Protein AF-A0A8D8FR64-F1 (afdb_monomer)

Foldseek 3Di:
DLVVVVVVVVVVVDDPVDPNNVLVVCCVVVVDDSVRSVVVVVCCCVVVCVVVVVLVVQLVVVLVVDVVLVVVLVVLVVVLCVPPVDCDPVSVVPSVSVVVSSVCSVVVDD

Solvent-accessible surface area (backbone atoms only — not comparable to full-atom values): 6392 Å² total; per-residue (Å²): 105,60,74,51,54,52,49,54,45,64,72,65,75,60,87,79,85,44,71,66,53,50,48,52,53,42,29,75,74,66,69,53,50,70,66,53,49,39,52,53,54,50,48,54,50,50,61,53,43,55,58,50,50,53,52,50,51,54,36,51,49,55,36,68,74,33,61,69,58,38,52,50,52,52,48,54,51,51,57,44,39,72,72,64,75,50,90,46,73,70,56,62,72,63,36,68,65,64,53,51,44,54,50,42,68,76,66,70,67,126

Structure (mmCIF, N/CA/C/O backbone):
data_AF-A0A8D8FR64-F1
#
_entry.id   AF-A0A8D8FR64-F1
#
loop_
_atom_site.group_PDB
_atom_site.id
_atom_site.type_symbol
_atom_site.label_atom_id
_atom_site.label_alt_id
_atom_site.label_comp_id
_atom_site.label_asym_id
_atom_site.label_entity_id
_atom_site.label_seq_id
_atom_site.pdbx_PDB_ins_code
_atom_site.Cartn_x
_atom_site.Cartn_y
_atom_site.Cartn_z
_atom_site.occupancy
_atom_site.B_iso_or_equiv
_atom_site.auth_seq_id
_atom_site.auth_comp_id
_atom_site.auth_asym_id
_atom_site.auth_atom_id
_atom_site.pdbx_PDB_model_num
ATOM 1 N N . LEU A 1 1 ? -0.300 8.181 -18.619 1.00 85.38 1 LEU A N 1
ATOM 2 C CA . LEU A 1 1 ? -0.110 7.985 -17.164 1.00 85.38 1 LEU A CA 1
ATOM 3 C C . LEU A 1 1 ? 1.190 7.238 -16.850 1.00 85.38 1 LEU A C 1
ATOM 5 O O . LEU A 1 1 ? 2.160 7.917 -16.553 1.00 85.38 1 LEU A O 1
ATOM 9 N N . MET A 1 2 ? 1.293 5.908 -17.002 1.00 91.19 2 MET A N 1
ATOM 10 C CA . MET A 1 2 ? 2.517 5.164 -16.612 1.00 91.19 2 MET A CA 1
ATOM 11 C C . MET A 1 2 ? 3.800 5.649 -17.319 1.00 91.19 2 MET A C 1
ATOM 13 O O . MET A 1 2 ? 4.794 5.960 -16.671 1.00 91.19 2 MET A O 1
ATOM 17 N N . ALA A 1 3 ? 3.765 5.823 -18.645 1.00 90.56 3 ALA A N 1
ATOM 18 C CA . ALA A 1 3 ? 4.905 6.348 -19.409 1.00 90.56 3 ALA A CA 1
ATOM 19 C C . ALA A 1 3 ? 5.355 7.753 -18.959 1.00 90.56 3 ALA A C 1
ATOM 21 O O . ALA A 1 3 ? 6.516 8.127 -19.093 1.00 90.56 3 ALA A O 1
ATOM 22 N N . GLU A 1 4 ? 4.429 8.563 -18.452 1.00 91.81 4 GLU A N 1
ATOM 23 C CA . GLU A 1 4 ? 4.722 9.900 -17.943 1.00 91.81 4 GLU A CA 1
ATOM 24 C C . GLU A 1 4 ? 5.328 9.838 -16.543 1.00 91.81 4 GLU A C 1
ATOM 26 O O . GLU A 1 4 ? 6.362 10.455 -16.324 1.00 91.81 4 GLU A O 1
ATOM 31 N N . ALA A 1 5 ? 4.783 9.003 -15.654 1.0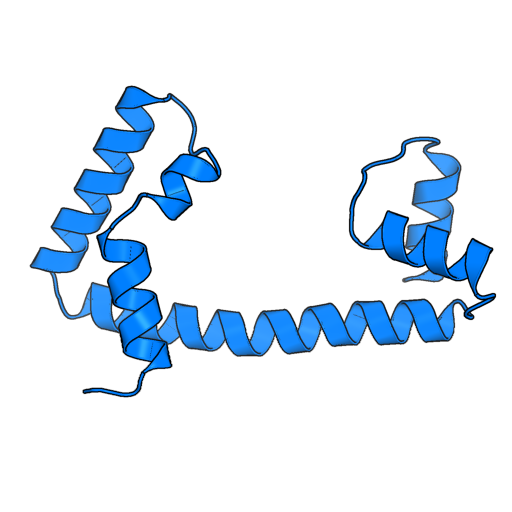0 90.19 5 ALA A N 1
ATOM 32 C CA . ALA A 1 5 ? 5.353 8.754 -14.331 1.00 90.19 5 ALA A CA 1
ATOM 33 C C . ALA A 1 5 ? 6.813 8.273 -14.415 1.00 90.19 5 ALA A C 1
ATOM 35 O O . ALA A 1 5 ? 7.679 8.791 -13.711 1.00 90.19 5 ALA A O 1
ATOM 36 N N . ILE A 1 6 ? 7.110 7.353 -15.342 1.00 89.56 6 ILE A N 1
ATOM 37 C CA . ILE A 1 6 ? 8.479 6.876 -15.590 1.00 89.56 6 ILE A CA 1
ATOM 38 C C . ILE A 1 6 ? 9.375 8.015 -16.092 1.00 89.56 6 ILE A C 1
ATOM 40 O O . ILE A 1 6 ? 10.500 8.156 -15.618 1.00 89.56 6 ILE A O 1
ATOM 44 N N . ARG A 1 7 ? 8.901 8.843 -17.037 1.00 90.88 7 ARG A N 1
ATOM 45 C CA . ARG A 1 7 ? 9.674 9.993 -17.545 1.00 90.88 7 ARG A CA 1
ATOM 46 C C . ARG A 1 7 ? 9.994 10.984 -16.433 1.00 90.88 7 ARG A C 1
ATOM 48 O O . ARG A 1 7 ? 11.148 11.378 -16.304 1.00 90.88 7 ARG A O 1
ATOM 55 N N . THR A 1 8 ? 9.007 11.331 -15.611 1.00 91.25 8 THR A N 1
ATOM 56 C CA . THR A 1 8 ? 9.185 12.237 -14.472 1.00 91.25 8 THR A CA 1
ATOM 57 C C . THR A 1 8 ? 10.185 11.675 -13.463 1.00 91.25 8 THR A C 1
ATOM 59 O O . THR A 1 8 ? 11.083 12.398 -13.040 1.00 91.25 8 THR A O 1
ATOM 62 N N . ARG A 1 9 ? 10.103 10.377 -13.134 1.00 88.44 9 ARG A N 1
ATOM 63 C CA . ARG A 1 9 ? 11.049 9.711 -12.220 1.00 88.44 9 ARG A CA 1
ATOM 64 C C . ARG A 1 9 ? 12.471 9.663 -12.782 1.00 88.44 9 ARG A C 1
ATOM 66 O O . 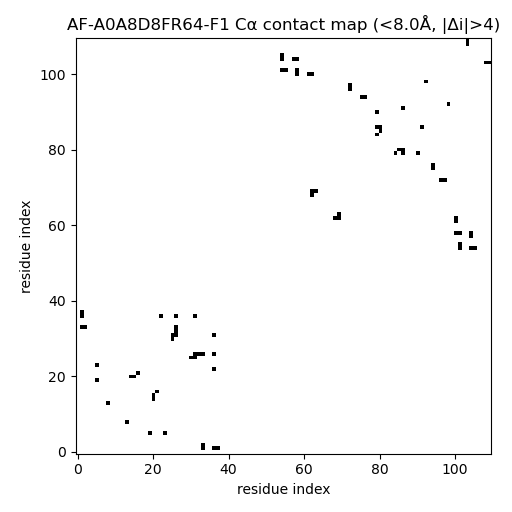ARG A 1 9 ? 13.428 9.937 -12.067 1.00 88.44 9 ARG A O 1
ATOM 73 N N . LYS A 1 10 ? 12.628 9.363 -14.074 1.00 85.12 10 LYS A N 1
ATOM 74 C CA . LYS A 1 10 ? 13.946 9.371 -14.732 1.00 85.12 10 LYS A CA 1
ATOM 75 C C . LYS A 1 10 ? 14.537 10.783 -14.803 1.00 85.12 10 LYS A C 1
ATOM 77 O O . LYS A 1 10 ? 15.740 10.938 -14.631 1.00 85.12 10 LYS A O 1
ATOM 82 N N . ALA A 1 11 ? 13.704 11.804 -15.007 1.00 89.38 11 ALA A N 1
ATOM 83 C CA . ALA A 1 11 ? 14.133 13.200 -15.044 1.00 89.38 11 ALA A CA 1
ATOM 84 C C . ALA A 1 11 ? 14.521 13.753 -13.662 1.00 89.38 11 ALA A C 1
ATOM 86 O O . ALA A 1 11 ? 15.395 14.612 -13.584 1.00 89.38 11 ALA A O 1
ATOM 87 N N . SER A 1 12 ? 13.908 13.269 -12.574 1.00 84.69 12 SER A N 1
ATOM 88 C CA . SER A 1 12 ? 14.231 13.732 -11.219 1.00 84.69 12 SER A CA 1
ATOM 89 C C . SER A 1 12 ? 15.568 13.203 -10.694 1.00 84.69 12 SER A C 1
ATOM 91 O O . SER A 1 12 ? 16.092 13.756 -9.731 1.00 84.69 12 SER A O 1
ATOM 93 N N . GLY A 1 13 ? 16.117 12.134 -11.288 1.00 76.44 13 GLY A N 1
ATOM 94 C CA . GLY A 1 13 ? 17.394 11.525 -10.886 1.00 76.44 13 GLY A CA 1
ATOM 95 C C . GLY A 1 13 ? 17.403 10.929 -9.471 1.00 76.44 13 GLY A C 1
ATOM 96 O O . GLY A 1 13 ? 18.446 10.495 -8.987 1.00 76.44 13 GLY A O 1
ATOM 97 N N . THR A 1 14 ? 16.254 10.908 -8.795 1.00 79.00 14 THR A N 1
ATOM 98 C CA . THR A 1 14 ? 16.098 10.454 -7.414 1.00 79.00 14 THR A CA 1
ATOM 99 C C . THR A 1 14 ? 15.528 9.044 -7.377 1.00 79.00 14 THR A C 1
ATOM 101 O O . THR A 1 14 ? 14.495 8.761 -7.980 1.00 79.00 14 THR A O 1
ATOM 104 N N . ARG A 1 15 ? 16.193 8.162 -6.626 1.00 77.50 15 ARG A N 1
ATOM 105 C CA . ARG A 1 15 ? 15.667 6.840 -6.281 1.00 77.50 15 ARG A CA 1
ATOM 106 C C . ARG A 1 15 ? 14.865 6.968 -4.990 1.00 77.50 15 ARG A C 1
ATOM 108 O O . ARG A 1 15 ? 15.420 7.368 -3.971 1.00 77.50 15 ARG A O 1
ATOM 115 N N . GLN A 1 16 ? 13.573 6.674 -5.054 1.00 82.00 16 GLN A N 1
ATOM 116 C CA . GLN A 1 16 ? 12.646 6.759 -3.922 1.00 82.00 16 GLN A CA 1
ATOM 117 C C . GLN A 1 16 ? 12.438 5.405 -3.230 1.00 82.00 16 GLN A C 1
ATOM 119 O O . GLN A 1 16 ? 11.856 5.365 -2.152 1.00 82.00 16 GLN A O 1
ATOM 124 N N . SER A 1 17 ? 12.963 4.312 -3.801 1.00 87.81 17 SER A N 1
ATOM 125 C CA . SER A 1 17 ? 12.851 2.945 -3.265 1.00 87.81 17 SER A CA 1
ATOM 126 C C . SER A 1 17 ? 11.398 2.509 -3.047 1.00 87.81 17 SER A C 1
ATOM 128 O O . SER A 1 17 ? 11.085 1.793 -2.100 1.00 87.81 17 SER A O 1
ATOM 130 N N . ASP A 1 18 ? 10.514 2.948 -3.938 1.00 91.06 18 ASP A N 1
ATOM 131 C CA . ASP A 1 18 ? 9.089 2.648 -3.912 1.00 91.06 18 ASP A CA 1
ATOM 132 C C . ASP A 1 18 ? 8.703 1.604 -4.971 1.00 91.06 18 ASP A C 1
ATOM 134 O O . ASP A 1 18 ? 9.535 1.042 -5.693 1.00 91.06 18 ASP A O 1
ATOM 138 N N . TYR A 1 19 ? 7.402 1.337 -5.069 1.00 91.81 19 TYR A N 1
ATOM 139 C CA . TYR A 1 19 ? 6.869 0.375 -6.023 1.00 91.81 19 TYR A CA 1
ATOM 140 C C . TYR A 1 19 ? 7.139 0.760 -7.490 1.00 91.81 19 TYR A C 1
ATOM 142 O O . TYR A 1 19 ? 7.390 -0.115 -8.318 1.00 91.81 19 TYR A O 1
ATOM 150 N N . LEU A 1 20 ? 7.159 2.055 -7.827 1.00 91.75 20 LEU A N 1
ATOM 151 C CA . LEU A 1 20 ? 7.476 2.503 -9.185 1.00 91.75 20 LEU A CA 1
ATOM 152 C C . LEU A 1 20 ? 8.948 2.233 -9.530 1.00 91.75 20 LEU A C 1
ATOM 154 O O . LEU A 1 20 ? 9.235 1.753 -10.627 1.00 91.75 20 LEU A O 1
ATOM 158 N N . ASP A 1 21 ? 9.870 2.468 -8.594 1.00 91.56 21 ASP A N 1
ATOM 159 C CA . ASP A 1 21 ? 11.284 2.107 -8.762 1.00 91.56 21 ASP A CA 1
ATOM 160 C C . ASP A 1 21 ? 11.471 0.595 -8.921 1.00 91.56 21 ASP A C 1
ATOM 162 O O . ASP A 1 21 ? 12.304 0.149 -9.714 1.00 91.56 21 ASP A O 1
ATOM 166 N N . TYR A 1 22 ? 10.683 -0.205 -8.200 1.00 91.88 22 TYR A N 1
ATOM 167 C CA . TYR A 1 22 ? 10.677 -1.655 -8.370 1.00 91.88 22 TYR A CA 1
ATOM 168 C C . TYR A 1 22 ? 10.235 -2.065 -9.783 1.00 91.88 22 TYR A C 1
ATOM 170 O O . TYR A 1 22 ? 10.911 -2.876 -10.420 1.00 91.88 22 TYR A O 1
ATOM 178 N N . LEU A 1 23 ? 9.159 -1.471 -10.314 1.00 92.44 23 LEU A N 1
ATOM 179 C CA . LEU A 1 23 ? 8.695 -1.734 -11.680 1.00 92.44 23 LEU A CA 1
ATOM 180 C C . LEU A 1 23 ? 9.722 -1.294 -12.737 1.00 92.44 23 LEU A C 1
ATOM 182 O O . LEU A 1 23 ? 9.924 -2.008 -13.718 1.00 92.44 23 LEU A O 1
ATOM 186 N N . ILE A 1 24 ? 10.396 -0.155 -12.545 1.00 91.31 24 ILE A N 1
ATOM 187 C CA . ILE A 1 24 ? 11.479 0.299 -13.437 1.00 91.31 24 ILE A CA 1
ATOM 188 C C . ILE A 1 24 ? 12.644 -0.702 -13.407 1.00 91.31 24 ILE A C 1
ATOM 190 O O . ILE A 1 24 ? 13.138 -1.104 -14.458 1.00 91.31 24 ILE A O 1
ATOM 194 N N . GLY A 1 25 ? 13.033 -1.184 -12.224 1.00 90.44 25 GLY A N 1
ATOM 195 C CA . GLY A 1 25 ? 14.061 -2.219 -12.101 1.00 90.44 25 GLY A CA 1
ATOM 196 C C . GLY A 1 25 ? 13.653 -3.559 -12.729 1.00 90.44 25 GLY A C 1
ATOM 197 O O . GLY A 1 25 ? 14.501 -4.279 -13.258 1.00 90.44 25 GLY A O 1
ATOM 198 N N . LEU A 1 26 ? 12.363 -3.907 -12.701 1.00 90.44 26 LEU A N 1
ATOM 199 C CA . LEU A 1 26 ? 11.834 -5.070 -13.416 1.00 90.44 26 LEU A CA 1
ATOM 200 C C . LEU A 1 26 ? 11.883 -4.885 -14.933 1.00 90.44 26 LEU A C 1
ATOM 202 O O . LEU A 1 26 ? 12.263 -5.828 -15.623 1.00 90.44 26 LEU A O 1
ATOM 206 N N . GLN A 1 27 ? 11.555 -3.695 -15.447 1.00 90.50 27 GLN A N 1
ATOM 207 C CA . GLN A 1 27 ? 11.716 -3.364 -16.867 1.00 90.50 27 GLN A CA 1
ATOM 208 C C . GLN A 1 27 ? 13.163 -3.573 -17.315 1.00 90.50 27 GLN A C 1
ATOM 210 O O . GLN A 1 27 ? 13.396 -4.221 -18.328 1.00 90.50 27 GLN A O 1
ATOM 215 N N . GLU A 1 28 ? 14.132 -3.076 -16.548 1.00 88.56 28 GLU A N 1
ATOM 216 C CA . GLU A 1 28 ? 15.553 -3.183 -16.898 1.00 88.56 28 GLU A CA 1
ATOM 217 C C . GLU A 1 28 ? 16.076 -4.625 -16.850 1.00 88.56 28 GLU A C 1
ATOM 219 O O . GLU A 1 28 ? 16.938 -4.993 -17.641 1.00 88.56 28 GLU A O 1
ATOM 224 N N . LYS A 1 29 ? 15.565 -5.458 -15.933 1.00 92.19 29 LYS A N 1
ATOM 225 C CA . LYS A 1 29 ? 16.045 -6.840 -15.742 1.00 92.19 29 LYS A CA 1
ATOM 226 C C . LYS A 1 29 ? 15.311 -7.891 -16.567 1.00 92.19 29 LYS A C 1
ATOM 228 O O . LYS A 1 29 ? 15.883 -8.943 -16.836 1.00 92.19 29 LYS A O 1
ATOM 233 N N . LYS A 1 30 ? 14.029 -7.671 -16.857 1.00 91.00 30 LYS A N 1
ATOM 234 C CA . LYS A 1 30 ? 13.134 -8.657 -17.483 1.00 91.00 30 LYS A CA 1
ATOM 235 C C . LYS A 1 30 ? 12.510 -8.166 -18.789 1.00 91.00 30 LYS A C 1
ATOM 237 O O . LYS A 1 30 ? 11.662 -8.865 -19.328 1.00 91.00 30 LYS A O 1
ATOM 242 N N . GLU A 1 31 ? 12.892 -6.977 -19.255 1.00 89.69 31 GLU A N 1
ATOM 243 C CA . GLU A 1 31 ? 12.427 -6.371 -20.511 1.00 89.69 31 GLU A CA 1
ATOM 244 C C . GLU A 1 31 ? 10.894 -6.270 -20.627 1.00 89.69 31 GLU A C 1
ATOM 246 O O . GLU A 1 31 ? 10.332 -6.326 -21.719 1.00 89.69 31 GLU A O 1
ATOM 251 N N . ILE A 1 32 ? 10.197 -6.094 -19.495 1.00 91.50 32 ILE A N 1
ATOM 252 C CA . ILE A 1 32 ? 8.739 -5.917 -19.495 1.00 91.50 32 ILE A CA 1
ATOM 253 C C . ILE A 1 32 ? 8.347 -4.595 -20.167 1.00 91.50 32 ILE A C 1
ATOM 255 O O . ILE A 1 32 ? 9.018 -3.567 -20.020 1.00 91.50 32 ILE A O 1
ATOM 259 N N . SER A 1 33 ? 7.237 -4.602 -20.904 1.00 93.38 33 SER A N 1
ATOM 260 C CA . SER A 1 3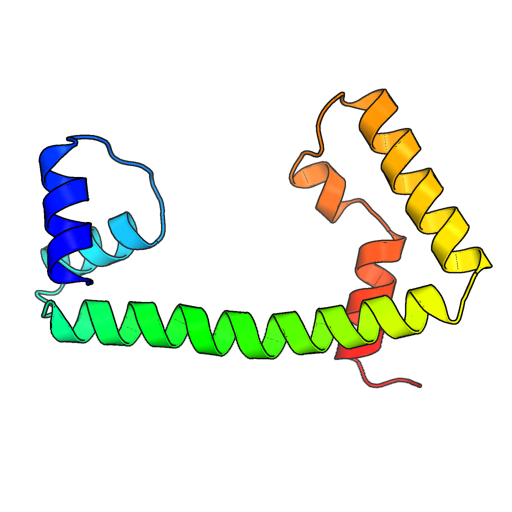3 ? 6.774 -3.417 -21.620 1.00 93.38 33 SER A CA 1
ATOM 261 C C . SER A 1 33 ? 6.191 -2.369 -20.664 1.00 93.38 33 SER A C 1
ATOM 263 O O . SER A 1 33 ? 5.795 -2.653 -19.533 1.00 93.38 33 SER A O 1
ATOM 265 N N . VAL A 1 34 ? 6.068 -1.124 -21.135 1.00 91.69 34 VAL A N 1
ATOM 266 C CA . VAL A 1 34 ? 5.366 -0.068 -20.378 1.00 91.69 34 VAL A CA 1
ATOM 267 C C . VAL A 1 34 ? 3.894 -0.433 -20.143 1.00 91.69 34 VAL A C 1
ATOM 269 O O . VAL A 1 34 ? 3.312 -0.005 -19.146 1.00 91.69 34 VAL A O 1
ATOM 272 N N . LEU A 1 35 ? 3.297 -1.229 -21.038 1.00 93.62 35 LEU A N 1
ATOM 273 C CA . LEU A 1 35 ? 1.944 -1.749 -20.864 1.00 93.62 35 LEU A CA 1
ATOM 274 C C . LEU A 1 35 ? 1.886 -2.759 -19.712 1.00 93.62 35 LEU A C 1
ATOM 276 O O . LEU A 1 35 ? 1.000 -2.641 -18.872 1.00 93.62 35 LEU A O 1
ATOM 280 N N . ASP A 1 36 ? 2.853 -3.673 -19.614 1.00 93.50 36 ASP A N 1
ATOM 281 C CA . ASP A 1 36 ? 2.933 -4.644 -18.512 1.00 93.50 36 ASP A CA 1
ATOM 282 C C . ASP A 1 36 ? 3.138 -3.940 -17.168 1.00 93.50 36 ASP A C 1
ATOM 284 O O . ASP A 1 36 ? 2.471 -4.250 -16.182 1.00 93.50 36 ASP A O 1
ATOM 288 N N . MET A 1 37 ? 4.007 -2.923 -17.131 1.00 93.31 37 MET A N 1
ATOM 289 C CA . MET A 1 37 ? 4.180 -2.082 -15.944 1.00 93.31 37 MET A CA 1
ATOM 290 C C . MET A 1 37 ? 2.871 -1.396 -15.545 1.00 93.31 37 MET A C 1
ATOM 292 O O . MET A 1 37 ? 2.538 -1.347 -14.363 1.00 93.31 37 MET A O 1
ATOM 296 N N . ALA A 1 38 ? 2.123 -0.862 -16.517 1.00 93.75 38 ALA A N 1
ATOM 297 C CA . ALA A 1 38 ? 0.829 -0.240 -16.258 1.00 93.75 38 ALA A CA 1
ATOM 298 C C . ALA A 1 38 ? -0.192 -1.261 -15.739 1.00 93.75 38 ALA A C 1
ATOM 300 O O . ALA A 1 38 ? -0.891 -0.964 -14.776 1.00 93.75 38 ALA A O 1
ATOM 301 N N . ALA A 1 39 ? -0.239 -2.459 -16.324 1.00 93.69 39 ALA A N 1
ATOM 302 C CA . ALA A 1 39 ? -1.124 -3.535 -15.897 1.00 93.69 39 ALA A CA 1
ATOM 303 C C . ALA A 1 39 ? -0.829 -3.970 -14.452 1.00 93.69 39 ALA A C 1
ATOM 305 O O . ALA A 1 39 ? -1.744 -4.003 -13.631 1.00 93.69 39 ALA A O 1
ATOM 306 N N . HIS A 1 40 ? 0.439 -4.212 -14.106 1.00 91.94 40 HIS A N 1
ATOM 307 C CA . HIS A 1 40 ? 0.841 -4.524 -12.730 1.00 91.94 40 HIS A CA 1
ATOM 308 C C . HIS A 1 40 ? 0.538 -3.378 -11.761 1.00 91.94 40 HIS A C 1
ATOM 310 O O . HIS A 1 40 ? -0.011 -3.618 -10.690 1.00 91.94 40 HIS A O 1
ATOM 316 N N . GLY A 1 41 ? 0.839 -2.138 -12.161 1.00 92.12 41 GLY A N 1
ATOM 317 C CA . GLY A 1 41 ? 0.560 -0.938 -11.374 1.00 92.12 41 GLY A CA 1
ATOM 318 C C . GLY A 1 41 ? -0.915 -0.775 -11.022 1.00 92.12 41 GLY A C 1
ATOM 319 O O . GLY A 1 41 ? -1.256 -0.535 -9.867 1.00 92.12 41 GLY A O 1
ATOM 320 N N . VAL A 1 42 ? -1.785 -0.928 -12.020 1.00 91.81 42 VAL A N 1
ATOM 321 C CA . VAL A 1 42 ? -3.236 -0.807 -11.848 1.00 91.81 42 VAL A CA 1
ATOM 322 C C . VAL A 1 42 ? -3.792 -1.971 -11.034 1.00 91.81 42 VAL A C 1
ATOM 324 O O . VAL A 1 42 ? -4.564 -1.728 -10.116 1.00 91.81 42 VAL A O 1
ATOM 327 N N . THR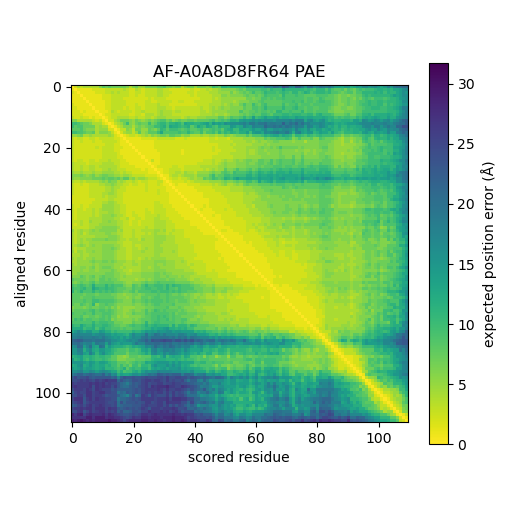 A 1 43 ? -3.371 -3.205 -11.319 1.00 93.00 43 THR A N 1
ATOM 328 C CA . THR A 1 43 ? -3.846 -4.399 -10.596 1.00 93.00 43 THR A CA 1
ATOM 329 C C . THR A 1 43 ? -3.481 -4.325 -9.116 1.00 93.00 43 THR A C 1
ATOM 331 O O . THR A 1 43 ? -4.351 -4.463 -8.268 1.00 93.00 43 THR A O 1
ATOM 334 N N . PHE A 1 44 ? -2.223 -3.997 -8.793 1.00 91.81 44 PHE A N 1
ATOM 335 C CA . PHE A 1 44 ? -1.787 -3.804 -7.407 1.00 91.81 44 PHE A CA 1
ATOM 3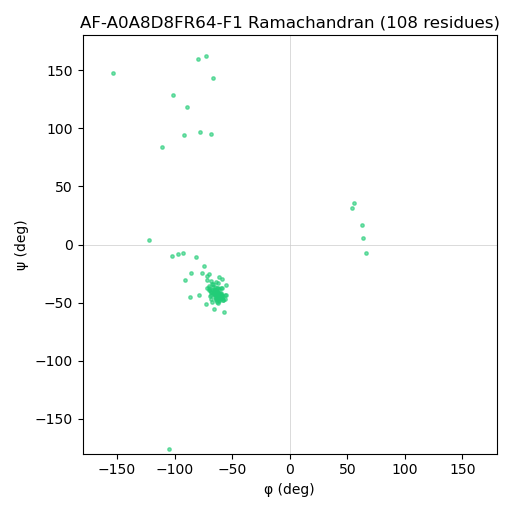36 C C . PHE A 1 44 ? -2.638 -2.758 -6.677 1.00 91.81 44 PHE A C 1
ATOM 338 O O . PHE A 1 44 ? -3.014 -2.959 -5.524 1.00 91.81 44 PHE A O 1
ATOM 345 N N . PHE A 1 45 ? -2.940 -1.644 -7.349 1.00 91.19 45 PHE A N 1
ATOM 346 C CA . PHE A 1 45 ? -3.742 -0.586 -6.755 1.00 91.19 45 PHE A CA 1
ATOM 347 C C . PHE A 1 45 ? -5.193 -1.017 -6.533 1.00 91.19 45 PHE A C 1
ATOM 349 O O . PHE A 1 45 ? -5.711 -0.783 -5.450 1.00 91.19 45 PHE A O 1
ATOM 356 N N . ILE A 1 46 ? -5.840 -1.642 -7.521 1.00 93.25 46 ILE A N 1
ATOM 357 C CA . ILE A 1 46 ? -7.242 -2.071 -7.418 1.00 93.25 46 ILE A CA 1
ATOM 358 C C . ILE A 1 46 ? -7.389 -3.161 -6.358 1.00 93.25 46 ILE A C 1
ATOM 360 O O . ILE A 1 46 ? -8.135 -2.966 -5.403 1.00 93.25 46 ILE A O 1
ATOM 364 N N . ASP A 1 47 ? -6.629 -4.249 -6.478 1.00 92.38 47 ASP A N 1
ATOM 365 C CA . ASP A 1 47 ? -6.749 -5.409 -5.590 1.00 92.38 47 ASP A CA 1
ATOM 366 C C . ASP A 1 47 ? -6.410 -5.032 -4.140 1.00 92.38 47 ASP A C 1
ATOM 368 O O . ASP A 1 47 ? -7.074 -5.463 -3.195 1.00 92.38 47 ASP A O 1
ATOM 372 N N . GLY A 1 48 ? -5.385 -4.191 -3.954 1.00 88.44 48 GLY A N 1
ATOM 373 C CA . GLY A 1 48 ? -5.000 -3.686 -2.640 1.00 88.44 48 GLY A CA 1
ATOM 374 C C . GLY A 1 48 ? -6.011 -2.694 -2.065 1.00 88.44 48 GLY A C 1
ATOM 375 O O . GLY A 1 48 ? -6.256 -2.707 -0.859 1.00 88.44 48 GLY A O 1
ATOM 376 N N . PHE A 1 49 ? -6.610 -1.845 -2.903 1.00 90.50 49 PHE A N 1
ATOM 377 C CA . PHE A 1 49 ? -7.592 -0.856 -2.468 1.00 90.50 49 PHE A CA 1
ATOM 378 C C . PHE A 1 49 ? -8.926 -1.497 -2.094 1.00 90.50 49 PHE A C 1
ATOM 380 O O . PHE A 1 49 ? -9.413 -1.234 -1.000 1.00 90.50 49 PHE A O 1
ATOM 387 N N . GLU A 1 50 ? -9.503 -2.328 -2.963 1.00 88.69 50 GLU A N 1
ATOM 388 C CA . GLU A 1 50 ? -10.828 -2.925 -2.758 1.00 88.69 50 GLU A CA 1
ATOM 389 C C . GLU A 1 50 ? -10.857 -3.716 -1.446 1.00 88.69 50 GLU A C 1
ATOM 391 O O . GLU A 1 50 ? -11.563 -3.335 -0.510 1.00 88.69 50 GLU A O 1
ATOM 396 N N . THR A 1 51 ? -9.966 -4.700 -1.312 1.00 88.19 51 THR A N 1
ATOM 397 C CA . THR A 1 51 ? -9.872 -5.559 -0.121 1.00 88.19 51 THR A CA 1
ATOM 398 C C . THR A 1 51 ? -9.603 -4.775 1.168 1.00 88.19 51 THR A C 1
ATOM 400 O O . THR A 1 51 ? -10.272 -4.981 2.181 1.00 88.19 51 THR A O 1
ATOM 403 N N . THR A 1 52 ? -8.650 -3.837 1.151 1.00 88.25 52 THR A N 1
ATOM 404 C CA . THR A 1 52 ? -8.313 -3.043 2.343 1.00 88.25 52 THR A CA 1
ATOM 405 C C . THR A 1 52 ? -9.442 -2.082 2.708 1.00 88.25 52 THR A C 1
ATOM 407 O O . THR A 1 52 ? -9.732 -1.903 3.889 1.00 88.25 52 THR A O 1
ATOM 410 N N . SER A 1 53 ? -10.099 -1.464 1.723 1.00 89.69 53 SER A N 1
ATOM 411 C CA . SER A 1 53 ? -11.189 -0.514 1.964 1.00 89.69 53 SER A CA 1
ATOM 412 C C . SER A 1 53 ? -12.406 -1.185 2.596 1.00 89.69 53 SER A C 1
ATOM 414 O O . SER A 1 53 ? -12.976 -0.626 3.533 1.00 89.69 53 SER A O 1
ATOM 416 N N . GLU A 1 54 ? -12.748 -2.402 2.165 1.00 87.62 54 GLU A N 1
ATOM 417 C CA . GLU A 1 54 ? -13.819 -3.197 2.766 1.00 87.62 54 GLU A CA 1
ATOM 418 C C . GLU A 1 54 ? -13.495 -3.552 4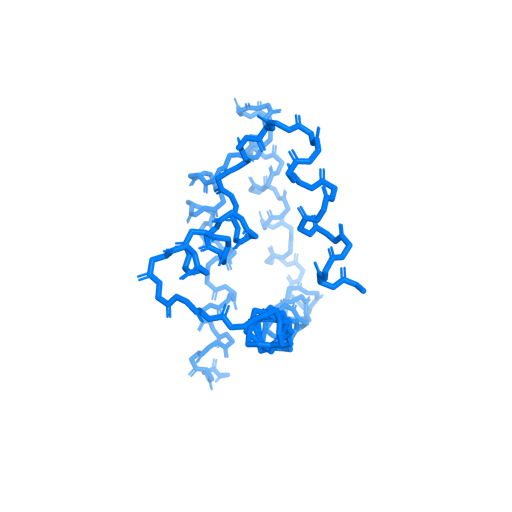.217 1.00 87.62 54 GLU A C 1
ATOM 420 O O . GLU A 1 54 ? -14.294 -3.282 5.116 1.00 87.62 54 GLU A O 1
ATOM 425 N N . VAL A 1 55 ? -12.292 -4.075 4.475 1.00 86.62 55 VAL A N 1
ATOM 426 C CA . VAL A 1 55 ? -11.850 -4.419 5.835 1.00 86.62 55 VAL A CA 1
ATOM 427 C C . VAL A 1 55 ? -11.868 -3.194 6.750 1.00 86.62 55 VAL A C 1
ATOM 429 O O . VAL A 1 55 ? -12.367 -3.273 7.873 1.00 86.62 55 VAL A O 1
ATOM 432 N N . LEU A 1 56 ? -11.371 -2.046 6.278 1.00 86.38 56 LEU A N 1
ATOM 433 C CA . LEU A 1 56 ? -11.391 -0.801 7.045 1.00 86.38 56 LEU A CA 1
ATOM 434 C C . LEU A 1 56 ? -12.816 -0.306 7.300 1.00 86.38 56 LEU A C 1
ATOM 436 O O . LEU A 1 56 ? -13.094 0.176 8.396 1.00 86.38 56 LEU A O 1
ATOM 440 N N . ALA A 1 57 ? -13.721 -0.427 6.328 1.00 88.00 57 ALA A N 1
ATOM 441 C CA . ALA A 1 57 ? -15.114 -0.028 6.494 1.00 88.00 57 ALA A CA 1
ATOM 442 C C . ALA A 1 57 ? -15.802 -0.847 7.596 1.00 88.00 57 ALA A C 1
ATOM 444 O O . ALA A 1 57 ? -16.415 -0.264 8.492 1.00 88.00 57 ALA A O 1
ATOM 445 N N . PHE A 1 58 ? -15.640 -2.174 7.583 1.00 86.12 58 PHE A N 1
ATOM 446 C CA . PHE A 1 58 ? -16.171 -3.045 8.635 1.00 86.12 58 PHE A CA 1
ATOM 447 C C . PHE A 1 58 ? -15.515 -2.786 9.992 1.00 86.12 58 PHE A C 1
ATOM 449 O O . PHE A 1 58 ? -16.217 -2.631 10.988 1.00 86.12 58 PHE A O 1
ATOM 456 N N . ALA A 1 59 ? -14.188 -2.654 10.043 1.00 84.25 59 ALA A N 1
ATOM 457 C CA . ALA A 1 59 ? -13.489 -2.355 11.290 1.00 84.25 59 ALA A CA 1
ATOM 458 C C . ALA A 1 59 ? -13.961 -1.022 11.900 1.00 84.25 59 ALA A C 1
ATOM 460 O O . ALA A 1 59 ? -14.241 -0.948 13.095 1.00 84.25 59 ALA A O 1
ATOM 461 N N . MET A 1 60 ? -14.109 0.029 11.086 1.00 85.12 60 MET A N 1
ATOM 462 C CA . MET A 1 60 ? -14.634 1.318 11.545 1.00 85.12 60 MET A CA 1
ATOM 463 C C . MET A 1 60 ? -16.088 1.223 12.009 1.00 85.12 60 MET A C 1
ATOM 465 O O . MET A 1 60 ? -16.450 1.886 12.981 1.00 85.12 60 MET A O 1
ATOM 469 N N . PHE A 1 61 ? -16.910 0.410 11.342 1.00 88.81 61 PHE A N 1
ATOM 470 C CA . PHE A 1 61 ? -18.289 0.163 11.751 1.00 88.81 61 PHE A CA 1
ATOM 471 C C . PHE A 1 61 ? -18.355 -0.492 13.138 1.00 88.81 61 PHE A C 1
ATOM 473 O O . PHE A 1 61 ? -19.018 0.043 14.028 1.00 88.81 61 PHE A O 1
ATOM 480 N N . GLU A 1 62 ? -17.603 -1.571 13.363 1.00 85.31 62 GLU A N 1
ATOM 481 C CA . GLU A 1 62 ? -17.541 -2.253 14.663 1.00 85.31 62 GLU A CA 1
ATOM 482 C C . GLU A 1 62 ? -17.021 -1.330 15.773 1.00 85.31 62 GLU A C 1
ATOM 484 O O . GLU A 1 62 ? -17.583 -1.274 16.870 1.00 85.31 62 GLU A O 1
ATOM 489 N N . ILE A 1 63 ? -15.994 -0.526 15.481 1.00 85.31 63 ILE A N 1
ATOM 490 C CA . ILE A 1 63 ? -15.477 0.475 16.422 1.00 85.31 63 ILE A CA 1
ATOM 491 C C . ILE A 1 63 ? -16.551 1.526 16.743 1.00 85.31 63 ILE A C 1
ATOM 493 O O . ILE A 1 63 ? -16.699 1.914 17.900 1.00 85.31 63 ILE A O 1
ATOM 497 N N . ALA A 1 64 ? -17.318 1.990 15.753 1.00 87.06 64 ALA A N 1
ATOM 498 C CA . ALA A 1 64 ? -18.369 2.986 15.961 1.00 87.06 64 ALA A CA 1
ATOM 499 C C . ALA A 1 64 ? -19.553 2.447 16.784 1.00 87.06 64 ALA A C 1
ATOM 501 O O . ALA A 1 64 ? -20.173 3.210 17.526 1.00 87.06 64 ALA A O 1
ATOM 502 N N . MET A 1 65 ? -19.853 1.150 16.679 1.00 90.31 65 MET A N 1
ATOM 503 C CA . MET A 1 65 ? -20.896 0.489 17.473 1.00 90.31 65 MET A CA 1
ATOM 504 C C . MET A 1 65 ? -20.467 0.213 18.918 1.00 90.31 65 MET A C 1
ATOM 506 O O . MET A 1 65 ? -21.313 0.170 19.812 1.00 90.31 65 MET A O 1
ATOM 510 N N . ASN A 1 66 ? -19.163 0.109 19.179 1.00 87.44 66 ASN A N 1
ATOM 511 C CA . ASN A 1 66 ? -18.612 -0.216 20.492 1.00 87.44 66 ASN A CA 1
ATOM 512 C C . ASN A 1 66 ? -17.874 0.988 21.109 1.00 87.44 66 ASN A C 1
ATOM 514 O O . ASN A 1 66 ? -16.648 1.092 21.051 1.00 87.44 66 ASN A O 1
ATOM 518 N N . LEU A 1 67 ? -18.616 1.896 21.758 1.00 89.12 67 LEU A N 1
ATOM 519 C CA . LEU A 1 67 ? -18.075 3.148 22.325 1.00 89.12 67 LEU A CA 1
ATOM 520 C C . LEU A 1 67 ? -16.902 2.953 23.299 1.00 89.12 67 LEU A C 1
ATOM 522 O O . LEU A 1 67 ? -15.996 3.786 23.339 1.00 89.12 67 LEU A O 1
ATOM 526 N N . ASP A 1 68 ? -16.901 1.880 24.088 1.00 89.56 68 ASP A N 1
ATOM 527 C CA . ASP A 1 68 ? -15.809 1.600 25.027 1.00 89.56 68 ASP A CA 1
ATOM 528 C C . ASP A 1 68 ? -14.524 1.196 24.293 1.00 89.56 68 ASP A C 1
ATOM 530 O O . ASP A 1 68 ? -13.436 1.663 24.642 1.00 89.56 68 ASP A O 1
ATOM 534 N N . VAL A 1 69 ? -14.654 0.413 23.215 1.00 85.56 69 VAL A N 1
ATOM 535 C CA . VAL A 1 69 ? -13.544 0.058 22.318 1.00 85.56 69 VAL A CA 1
ATOM 536 C C . VAL A 1 69 ? -13.016 1.308 21.620 1.00 85.56 69 VAL A C 1
ATOM 538 O O . VAL A 1 69 ? -11.811 1.548 21.626 1.00 85.56 69 VAL A O 1
ATOM 541 N N . GLN A 1 70 ? -13.903 2.158 21.094 1.00 85.81 70 GLN A N 1
ATOM 542 C CA . GLN A 1 70 ? -13.517 3.412 20.447 1.00 85.81 70 GLN A CA 1
ATOM 543 C C . GLN A 1 70 ? -12.738 4.341 21.387 1.00 85.81 70 GLN A C 1
ATOM 545 O O . GLN A 1 70 ? -11.704 4.888 20.998 1.00 85.81 70 GLN A O 1
ATOM 550 N N . LYS A 1 71 ? -13.208 4.521 22.630 1.00 88.50 71 LYS A N 1
ATOM 551 C CA . LYS A 1 71 ? -12.524 5.351 23.635 1.00 88.50 71 LYS A CA 1
ATOM 552 C C . LYS A 1 71 ? -11.146 4.799 23.972 1.00 88.50 71 LYS A C 1
ATOM 554 O O . LYS A 1 71 ? -10.190 5.567 24.024 1.00 88.50 71 LYS A O 1
ATOM 559 N N . ARG A 1 72 ? -11.039 3.483 24.169 1.00 86.12 72 ARG A N 1
ATOM 560 C CA . ARG A 1 72 ? -9.768 2.826 24.477 1.00 86.12 72 ARG A CA 1
ATOM 561 C C . ARG A 1 72 ? -8.774 2.947 23.324 1.00 86.12 72 ARG A C 1
ATOM 563 O O . ARG A 1 72 ? -7.648 3.366 23.561 1.00 86.12 72 ARG A O 1
ATOM 570 N N . LEU A 1 73 ? -9.199 2.663 22.091 1.00 83.75 73 LEU A N 1
ATOM 571 C CA . LEU A 1 73 ? -8.353 2.799 20.903 1.00 83.75 73 LEU A CA 1
ATOM 572 C C . LEU A 1 73 ? -7.867 4.243 20.726 1.00 83.75 73 LEU A C 1
ATOM 574 O O . LEU A 1 73 ? -6.692 4.481 20.469 1.00 83.75 73 LEU A O 1
ATOM 578 N N . ARG A 1 74 ? -8.757 5.225 20.909 1.00 84.75 74 ARG A N 1
ATOM 579 C CA . ARG A 1 74 ? -8.385 6.642 20.840 1.00 84.75 74 ARG A CA 1
ATOM 580 C C . ARG A 1 74 ? -7.370 7.016 21.919 1.00 84.75 74 ARG A C 1
ATOM 582 O O . ARG A 1 74 ? -6.441 7.758 21.621 1.00 84.75 74 ARG A O 1
ATOM 589 N N . GLN A 1 75 ? -7.543 6.521 23.143 1.00 87.06 75 GLN A N 1
ATOM 590 C CA . GLN A 1 75 ? -6.585 6.762 24.219 1.00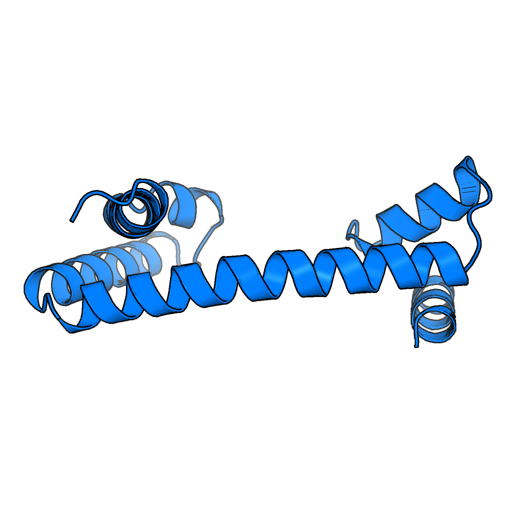 87.06 75 GLN A CA 1
ATOM 591 C C . GLN A 1 75 ? -5.219 6.148 23.890 1.00 87.06 75 GLN A C 1
ATOM 593 O O . GLN A 1 75 ? -4.216 6.832 24.027 1.00 87.06 75 GLN A O 1
ATOM 598 N N . GLU A 1 76 ? -5.185 4.917 23.371 1.00 81.12 76 GLU A N 1
ATOM 599 C CA . GLU A 1 76 ? -3.945 4.245 22.957 1.00 81.12 76 GLU A CA 1
ATOM 600 C C . GLU A 1 76 ? -3.197 5.034 21.872 1.00 81.12 76 GLU A C 1
ATOM 602 O O . GLU A 1 76 ? -1.981 5.200 21.967 1.00 81.12 76 GLU A O 1
ATOM 607 N N . ILE A 1 77 ? -3.910 5.584 20.882 1.00 80.62 77 ILE A N 1
ATOM 608 C CA . ILE A 1 77 ? -3.319 6.452 19.849 1.00 80.62 77 ILE A CA 1
ATOM 609 C C . ILE A 1 77 ? -2.755 7.740 20.467 1.00 80.62 77 ILE A C 1
ATOM 611 O O . ILE A 1 77 ? -1.624 8.115 20.171 1.00 80.62 77 ILE A O 1
ATOM 615 N N . LEU A 1 78 ? -3.509 8.408 21.345 1.00 83.19 78 LEU A N 1
ATOM 616 C CA . LEU A 1 78 ? -3.063 9.655 21.978 1.00 83.19 78 LEU A CA 1
ATOM 617 C C . LEU A 1 78 ? -1.861 9.440 22.906 1.00 83.19 78 LEU A C 1
ATOM 619 O O . LEU A 1 78 ? -0.923 10.232 22.890 1.00 83.19 78 LEU A O 1
ATOM 623 N N . ASP A 1 79 ? -1.869 8.375 23.708 1.00 82.19 79 ASP A N 1
ATOM 624 C CA . ASP A 1 79 ? -0.761 8.037 24.607 1.00 82.19 79 ASP A CA 1
ATOM 625 C C . ASP A 1 79 ? 0.519 7.775 23.815 1.00 82.19 79 ASP A C 1
ATOM 627 O O . ASP A 1 79 ? 1.604 8.201 24.205 1.00 82.19 79 ASP A O 1
ATOM 631 N N . THR A 1 80 ? 0.366 7.131 22.666 1.00 74.69 80 THR A N 1
ATOM 632 C CA . THR A 1 80 ? 1.435 6.834 21.726 1.00 74.69 80 THR A CA 1
ATOM 633 C C . THR A 1 80 ? 2.008 8.097 21.071 1.00 74.69 80 THR A C 1
ATOM 635 O O . THR A 1 80 ? 3.223 8.302 21.079 1.00 74.69 80 THR A O 1
ATOM 638 N N . GLU A 1 81 ? 1.151 8.977 20.540 1.00 72.88 81 GLU A N 1
ATOM 639 C CA . GLU A 1 81 ? 1.583 10.249 19.941 1.00 72.88 81 GLU A CA 1
ATOM 640 C C . GLU A 1 81 ? 2.317 11.131 20.958 1.00 72.88 81 GLU A C 1
ATOM 642 O O . GLU A 1 81 ? 3.318 11.766 20.623 1.00 72.88 81 GLU A O 1
ATOM 647 N N . ASN A 1 82 ? 1.868 11.125 22.216 1.00 73.81 82 ASN A N 1
ATOM 648 C CA . ASN A 1 82 ? 2.502 11.876 23.297 1.00 73.81 82 ASN A CA 1
ATOM 649 C C . ASN A 1 82 ? 3.871 11.308 23.715 1.00 73.81 82 ASN A C 1
ATOM 651 O O . ASN A 1 82 ? 4.689 12.058 24.250 1.00 73.81 82 ASN A O 1
ATOM 655 N N . GLN A 1 83 ? 4.128 10.012 23.505 1.00 69.06 83 GLN A N 1
ATOM 656 C CA . GLN A 1 83 ? 5.388 9.358 23.881 1.00 69.06 83 GLN A CA 1
ATOM 657 C C . GLN A 1 83 ? 6.465 9.465 22.797 1.00 69.06 83 GLN A C 1
ATOM 659 O O . GLN A 1 83 ? 7.611 9.780 23.115 1.00 69.06 83 GLN A O 1
ATOM 664 N N . GLU A 1 84 ? 6.115 9.224 21.529 1.00 64.12 84 GLU A N 1
ATOM 665 C CA . GLU A 1 84 ? 7.094 9.182 20.429 1.00 64.12 84 GLU A CA 1
ATOM 666 C C . GLU A 1 84 ? 7.106 10.447 19.558 1.00 64.12 84 GLU A C 1
ATOM 668 O O . GLU A 1 84 ? 7.987 10.608 18.712 1.00 64.12 84 GLU A O 1
ATOM 673 N N . GLY A 1 85 ? 6.135 11.356 19.721 1.00 66.88 85 GLY A N 1
ATOM 674 C CA . GLY A 1 85 ? 6.006 12.583 18.923 1.00 66.88 85 GLY A CA 1
ATOM 675 C C . GLY A 1 85 ? 5.678 12.353 17.439 1.00 66.88 85 GLY A C 1
ATOM 676 O O . GLY A 1 85 ? 5.417 13.310 16.710 1.00 66.88 85 GLY A O 1
ATOM 677 N N . SER A 1 86 ? 5.684 11.100 16.978 1.00 68.25 86 SER A N 1
ATOM 678 C CA . SER A 1 86 ? 5.293 10.679 15.636 1.00 68.25 86 SER A CA 1
ATOM 679 C C . SER A 1 86 ? 4.803 9.232 15.652 1.00 68.25 86 SER A C 1
ATOM 681 O O . SER A 1 86 ? 5.284 8.413 16.431 1.00 68.25 86 SER A O 1
ATOM 683 N N . LEU A 1 87 ? 3.850 8.916 14.777 1.00 71.38 87 LEU A N 1
ATOM 684 C CA . LEU A 1 87 ? 3.336 7.561 14.615 1.00 71.38 87 LEU A CA 1
ATOM 685 C C . LEU A 1 87 ? 4.341 6.737 13.790 1.00 71.38 87 LEU A C 1
ATOM 687 O O . LEU A 1 87 ? 4.374 6.834 12.561 1.00 71.38 87 LEU A O 1
ATOM 691 N N . SER A 1 88 ? 5.205 5.967 14.455 1.00 76.25 88 SER A N 1
ATOM 692 C CA . SER A 1 88 ? 6.171 5.093 13.781 1.00 76.25 88 SER A CA 1
ATOM 693 C C . SER A 1 88 ? 5.518 3.782 13.304 1.00 76.25 88 SER A C 1
ATOM 695 O O . SER A 1 88 ? 4.456 3.382 13.785 1.00 76.25 88 SER A O 1
ATOM 697 N N . PHE A 1 89 ? 6.140 3.091 12.340 1.00 73.12 89 PHE A N 1
ATOM 698 C CA . PHE A 1 89 ? 5.631 1.800 11.845 1.00 73.12 89 PHE A CA 1
ATOM 699 C C . PHE A 1 89 ? 5.541 0.753 12.964 1.00 73.12 89 PHE A C 1
ATOM 701 O O . PHE A 1 89 ? 4.547 0.040 13.080 1.00 73.12 89 PHE A O 1
ATOM 708 N N . GLU A 1 90 ? 6.570 0.683 13.805 1.00 71.56 90 GLU A N 1
ATOM 709 C CA . GLU A 1 90 ? 6.653 -0.268 14.917 1.00 71.56 90 GLU A CA 1
ATOM 710 C C . GLU A 1 90 ? 5.542 -0.038 15.945 1.00 71.56 90 GLU A C 1
ATOM 712 O O . GLU A 1 90 ? 4.904 -0.970 16.441 1.00 71.56 90 GLU A O 1
ATOM 717 N N . THR A 1 91 ? 5.230 1.229 16.162 1.00 69.56 91 THR A N 1
ATOM 718 C CA . THR A 1 91 ? 4.160 1.685 17.028 1.00 69.56 91 THR A CA 1
ATOM 719 C C . THR A 1 91 ? 2.768 1.311 16.510 1.00 69.56 91 THR A C 1
ATOM 721 O O . THR A 1 91 ? 1.936 0.821 17.276 1.00 69.56 91 THR A O 1
ATOM 724 N N . VAL A 1 92 ? 2.519 1.432 15.201 1.00 70.38 92 VAL A N 1
ATOM 725 C CA . VAL A 1 92 ? 1.265 0.958 14.581 1.00 70.38 92 VAL A CA 1
ATOM 726 C C . VAL A 1 92 ? 1.096 -0.552 14.757 1.00 70.38 92 VAL A C 1
ATOM 728 O O . VAL A 1 92 ? 0.010 -1.012 15.106 1.00 70.38 92 VAL A O 1
ATOM 731 N N . VAL A 1 93 ? 2.168 -1.326 14.571 1.00 68.62 93 VAL A N 1
ATOM 732 C CA . VAL A 1 93 ? 2.147 -2.793 14.715 1.00 68.62 93 VAL A CA 1
ATOM 733 C C . VAL A 1 93 ? 1.890 -3.224 16.162 1.00 68.62 93 VAL A C 1
ATOM 735 O O . VAL A 1 93 ? 1.224 -4.233 16.395 1.00 68.62 93 VAL A O 1
ATOM 738 N N . THR A 1 94 ? 2.382 -2.456 17.134 1.00 65.50 94 THR A N 1
ATOM 739 C CA . THR A 1 94 ? 2.260 -2.764 18.569 1.00 65.50 94 THR A CA 1
ATOM 740 C C . THR A 1 94 ? 0.896 -2.359 19.152 1.00 65.50 94 THR A C 1
ATOM 742 O O . THR A 1 94 ? 0.541 -2.775 20.257 1.00 65.50 94 THR A O 1
ATOM 745 N N . CYS A 1 95 ? 0.081 -1.598 18.411 1.00 64.31 95 CYS A N 1
ATOM 746 C CA . CYS A 1 95 ? -1.243 -1.160 18.849 1.00 64.31 95 CYS A CA 1
ATOM 747 C C . CYS A 1 95 ? -2.229 -2.349 18.932 1.00 64.31 95 CYS A C 1
ATOM 749 O O . CYS A 1 95 ? -2.842 -2.778 17.951 1.00 64.31 95 CYS A O 1
ATOM 751 N N . SER A 1 96 ? -2.362 -2.902 20.141 1.00 59.84 96 SER A N 1
ATOM 752 C CA . SER A 1 96 ? -2.994 -4.201 20.4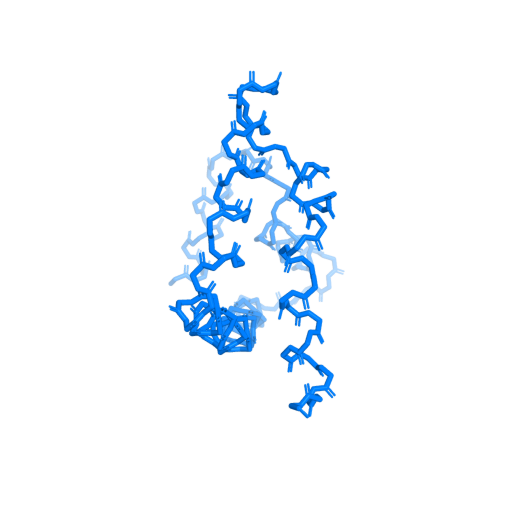24 1.00 59.84 96 SER A CA 1
ATOM 753 C C . SER A 1 96 ? -4.460 -4.307 19.962 1.00 59.84 96 SER A C 1
ATOM 755 O O . SER A 1 96 ? -4.866 -5.339 19.424 1.00 59.84 96 SER A O 1
ATOM 757 N N . ASN A 1 97 ? -5.258 -3.236 20.080 1.00 55.50 97 ASN A N 1
ATOM 758 C CA . ASN A 1 97 ? -6.681 -3.266 19.702 1.00 55.50 97 ASN A CA 1
ATOM 759 C C . ASN A 1 97 ? -6.955 -2.988 18.217 1.00 55.50 97 ASN A C 1
ATOM 761 O O . ASN A 1 97 ? -7.979 -3.438 17.692 1.00 55.50 97 ASN A O 1
ATOM 765 N N . ALA A 1 98 ? -6.056 -2.280 17.525 1.00 55.59 98 ALA A N 1
ATOM 766 C CA . ALA A 1 98 ? -6.158 -2.090 16.079 1.00 55.59 98 ALA A CA 1
ATOM 767 C C . ALA A 1 98 ? -6.000 -3.439 15.356 1.00 55.59 98 ALA A C 1
ATOM 769 O O . ALA A 1 98 ? -6.815 -3.786 14.502 1.00 55.59 98 ALA A O 1
ATOM 770 N N . ASN A 1 99 ? -5.033 -4.256 15.791 1.00 55.81 99 ASN A N 1
ATOM 771 C CA . ASN A 1 99 ? -4.831 -5.605 15.262 1.00 55.81 99 ASN A CA 1
ATOM 772 C C . ASN A 1 99 ? -6.006 -6.539 15.574 1.00 55.81 99 ASN A C 1
ATOM 774 O O . ASN A 1 99 ? -6.427 -7.289 14.699 1.00 55.81 99 ASN A O 1
ATOM 778 N N . ALA A 1 100 ? -6.570 -6.482 16.786 1.00 51.44 100 ALA A N 1
ATOM 779 C CA . ALA A 1 100 ? -7.709 -7.322 17.160 1.00 51.44 100 ALA A CA 1
ATOM 780 C C . ALA A 1 100 ? -8.960 -7.029 16.310 1.00 51.44 100 ALA A C 1
ATOM 782 O O . ALA A 1 100 ? -9.625 -7.959 15.861 1.00 51.44 100 ALA A O 1
ATOM 783 N N . SER A 1 101 ? -9.239 -5.753 16.025 1.00 52.44 101 SER A N 1
ATOM 784 C CA . SER A 1 101 ? -10.394 -5.347 15.209 1.00 52.44 101 SER A CA 1
ATOM 785 C C . SER A 1 101 ? -10.247 -5.798 13.749 1.00 52.44 101 SER A C 1
ATOM 787 O O . SER A 1 101 ? -11.200 -6.279 13.146 1.00 52.44 101 SER A O 1
ATOM 789 N N . VAL A 1 102 ? -9.033 -5.717 13.191 1.00 58.19 102 VAL A N 1
ATOM 790 C CA . VAL A 1 102 ? -8.734 -6.182 11.824 1.00 58.19 102 VAL A CA 1
ATOM 791 C C . VAL A 1 102 ? -8.742 -7.717 11.729 1.00 58.19 102 VAL A C 1
ATOM 793 O O . VAL A 1 102 ? -9.233 -8.271 10.745 1.00 58.19 102 VAL A O 1
ATOM 796 N N . LEU A 1 103 ? -8.253 -8.423 12.756 1.00 53.59 103 LEU A N 1
ATOM 797 C CA . LEU A 1 103 ? -8.223 -9.890 12.799 1.00 53.59 103 LEU A CA 1
ATOM 798 C C . LEU A 1 103 ? -9.629 -10.502 12.949 1.00 53.59 103 LEU A C 1
ATOM 800 O O . LEU A 1 103 ? -9.905 -11.546 12.359 1.00 53.59 103 LEU A O 1
ATOM 804 N N . LEU A 1 104 ? -10.529 -9.856 13.700 1.00 50.25 104 LEU A N 1
ATOM 805 C CA . LEU A 1 104 ? -11.924 -10.297 13.842 1.00 50.25 104 LEU A CA 1
ATOM 806 C C . LEU A 1 104 ? -12.688 -10.209 12.511 1.00 50.25 104 LEU A C 1
ATOM 808 O O . LEU A 1 104 ? -13.377 -11.157 12.142 1.00 50.25 104 LEU A O 1
ATOM 812 N N . VAL A 1 105 ? -12.472 -9.143 11.730 1.00 54.53 105 VAL A N 1
ATOM 813 C CA . VAL A 1 105 ? -13.056 -9.007 10.382 1.00 54.53 105 VAL A CA 1
ATOM 814 C C . VAL A 1 105 ? -12.518 -10.080 9.424 1.00 54.53 105 VAL A C 1
ATOM 816 O O . VAL A 1 105 ? -13.285 -10.664 8.664 1.00 54.53 105 VAL A O 1
ATOM 819 N N . TYR A 1 106 ? -11.223 -10.409 9.495 1.00 49.25 106 TYR A N 1
ATOM 820 C CA . TYR A 1 106 ? -10.620 -11.450 8.649 1.00 49.25 106 TYR A CA 1
ATOM 821 C C . TYR A 1 106 ? -11.025 -12.884 9.018 1.00 49.25 106 TYR A C 1
ATOM 823 O O . TYR A 1 106 ? -10.987 -13.770 8.165 1.00 49.25 106 TYR A O 1
ATOM 831 N N . THR A 1 107 ? -11.378 -13.142 10.279 1.00 46.19 107 THR A N 1
ATOM 832 C CA . THR A 1 107 ? -11.703 -14.496 10.761 1.00 46.19 107 THR A CA 1
ATOM 833 C C . THR A 1 107 ? -13.190 -14.831 10.685 1.00 46.19 107 THR A C 1
ATOM 835 O O . THR A 1 107 ? -13.550 -15.993 10.870 1.00 46.19 107 THR A O 1
ATOM 838 N N . GLY A 1 108 ? -14.054 -13.863 10.357 1.00 42.56 108 GLY A N 1
ATOM 839 C CA . GLY A 1 108 ? -15.486 -14.094 10.142 1.00 42.56 108 GLY A CA 1
ATOM 840 C C . GLY A 1 108 ? -16.235 -14.604 11.378 1.00 42.56 108 GLY A C 1
ATOM 841 O O . GLY A 1 108 ? -17.331 -15.147 11.243 1.00 42.56 108 GLY A O 1
ATOM 842 N N . VAL A 1 109 ? -15.653 -14.466 12.572 1.00 38.56 109 VAL A N 1
ATOM 843 C CA . VAL A 1 109 ? -16.291 -14.874 13.825 1.00 38.56 109 VAL A CA 1
ATOM 844 C C . VAL A 1 109 ? -17.049 -13.670 14.377 1.00 38.56 109 VAL A C 1
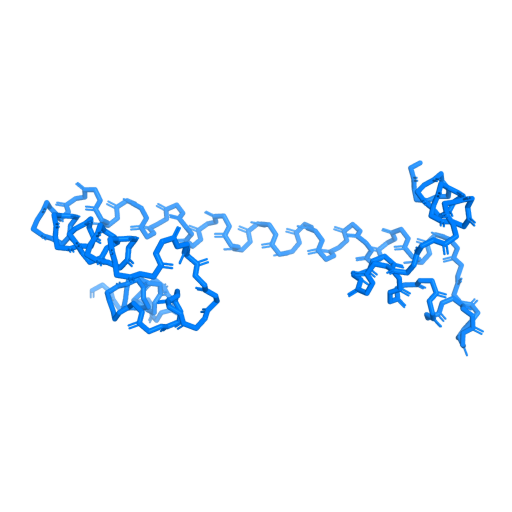ATOM 846 O O . VAL A 1 109 ? -16.464 -12.815 15.037 1.00 38.56 109 VAL A O 1
ATOM 849 N N . ASN A 1 110 ? -18.338 -13.608 14.036 1.00 40.06 110 ASN A N 1
ATOM 850 C CA . ASN A 1 110 ? -19.348 -12.850 14.782 1.00 40.06 110 ASN A CA 1
ATOM 851 C C . ASN A 1 110 ? -19.672 -13.564 16.099 1.00 40.06 110 ASN A C 1
ATOM 853 O O . ASN A 1 110 ? -19.823 -14.809 16.055 1.00 40.06 110 ASN A O 1
#

InterPro domains:
  IPR001128 Cytochrome P450 [PF00067] (12-89)
  IPR036396 Cytochrome P450 superfamily [G3DSA:1.10.630.10] (1-102)
  IPR036396 Cytochrome P450 superfamily [SSF48264] (2-95)
  IPR050476 Insect Cytochrome P450 Detoxification [PTHR24292] (2-92)

Secondary structure (DSSP, 8-state):
-HHHHHHHHHHH-----SHHHHHHHHHHHH---HHHHHHHHHHHHHHHHHHHHHHHHHHHHHHHH-HHHHHHHHHHHHHHHHHHSS--HHHHHH-HHHHHHHHHHHHT--

Sequence (110 aa):
LMAEAIRTRKASGTRQSDYLDYLIGLQEKKEISVLDMAAHGVTFFIDGFETTSEVLAFAMFEIAMNLDVQKRLRQEILDTENQEGSLSFETVVTCSNANASVLLVYTGVN

Mean predicted aligned error: 8.37 Å

pLDDT: mean 80.74, std 14.14, range [38.56, 93.75]

Organism: Culex pipiens (NCBI:txid7175)

Radius of gyration: 19.47 Å; Cα contacts (8 Å, |Δi|>4): 44; chains: 1; bounding box: 38×29×47 Å